Protein AF-A0A9Q3C305-F1 (afdb_monomer_lite)

Sequence (150 aa):
MHNYRRGLELRLLDQLASYPGSFYTLQELMDITLELDTRYHERQKEKGSHQEKKPAVTGSNFSRPPKDSASKRPHHKKNKKGKQFQVSNDKPHSTLLNKDNKLICSEKERRIKEGLCTYCGGKHQIEKCFKRPQNNPGSSRGFPSKKGKA

Structure (mmCIF, N/CA/C/O backbone):
data_AF-A0A9Q3C305-F1
#
_entry.id   AF-A0A9Q3C305-F1
#
loop_
_atom_site.group_PDB
_atom_site.id
_atom_site.type_symbol
_atom_site.label_atom_id
_atom_site.label_alt_id
_atom_site.label_comp_id
_atom_site.label_asym_id
_atom_site.label_entity_id
_atom_site.label_seq_id
_atom_site.pdbx_PDB_ins_code
_atom_site.Cartn_x
_atom_site.Cartn_y
_atom_site.Cartn_z
_atom_site.occupancy
_atom_site.B_iso_or_equiv
_atom_site.auth_seq_id
_atom_site.auth_comp_id
_atom_site.auth_asym_id
_atom_site.auth_atom_id
_atom_site.pdbx_PDB_model_num
ATOM 1 N N . MET A 1 1 ? -16.513 -1.299 6.677 1.00 80.62 1 MET A N 1
ATOM 2 C CA . MET A 1 1 ? -15.215 -1.889 7.089 1.00 80.62 1 MET A CA 1
ATOM 3 C C . MET A 1 1 ? -14.990 -3.320 6.595 1.00 80.62 1 MET A C 1
ATOM 5 O O . MET A 1 1 ? -13.879 -3.626 6.189 1.00 80.62 1 MET A O 1
ATOM 9 N N . HIS A 1 2 ? -16.006 -4.192 6.567 1.00 84.88 2 HIS A N 1
ATOM 10 C CA . HIS A 1 2 ? -15.864 -5.581 6.089 1.00 84.88 2 HIS A CA 1
ATOM 11 C C . HIS A 1 2 ? -15.289 -5.714 4.664 1.00 84.88 2 HIS A C 1
ATOM 13 O O . HIS A 1 2 ? -14.419 -6.548 4.436 1.00 84.88 2 HIS A O 1
ATOM 19 N N . ASN A 1 3 ? -15.711 -4.860 3.723 1.00 89.94 3 ASN A N 1
ATOM 20 C CA . ASN A 1 3 ? -15.197 -4.879 2.345 1.00 89.94 3 ASN A CA 1
ATOM 21 C C . ASN A 1 3 ? -13.700 -4.553 2.263 1.00 89.94 3 ASN A C 1
ATOM 23 O O . ASN A 1 3 ? -12.992 -5.171 1.479 1.00 89.94 3 ASN A O 1
ATOM 27 N N . TYR A 1 4 ? -13.220 -3.629 3.102 1.00 91.56 4 TYR A N 1
ATOM 28 C CA . TYR A 1 4 ? -11.797 -3.304 3.193 1.00 91.56 4 TYR A CA 1
ATOM 29 C C . TYR A 1 4 ? -11.001 -4.522 3.674 1.00 91.56 4 TYR A C 1
ATOM 31 O O . TYR A 1 4 ? -10.060 -4.936 3.010 1.00 91.56 4 TYR A O 1
ATOM 39 N N . ARG A 1 5 ? -11.459 -5.181 4.750 1.00 90.75 5 ARG A N 1
ATOM 40 C CA . ARG A 1 5 ? -10.821 -6.393 5.292 1.00 90.75 5 ARG A CA 1
ATOM 41 C C . ARG A 1 5 ? -10.740 -7.535 4.272 1.00 90.75 5 ARG A C 1
ATOM 43 O O . ARG A 1 5 ? -9.735 -8.226 4.231 1.00 90.75 5 ARG A O 1
ATOM 50 N N . ARG A 1 6 ? -11.747 -7.715 3.408 1.00 93.06 6 ARG A N 1
ATOM 51 C CA . ARG A 1 6 ? -11.711 -8.754 2.357 1.00 93.06 6 ARG A CA 1
ATOM 52 C C . ARG A 1 6 ? -10.570 -8.576 1.353 1.00 93.06 6 ARG A C 1
ATOM 54 O O . ARG A 1 6 ? -10.138 -9.564 0.774 1.00 93.06 6 ARG A O 1
ATOM 61 N N . GLY A 1 7 ? -10.131 -7.340 1.121 1.00 91.88 7 GLY A N 1
ATOM 62 C CA . GLY A 1 7 ? -9.044 -7.032 0.192 1.00 91.88 7 GLY A CA 1
ATOM 63 C C . GLY A 1 7 ? -7.647 -7.091 0.812 1.00 91.88 7 GLY A C 1
ATOM 64 O O . GLY A 1 7 ? -6.674 -6.893 0.090 1.00 91.88 7 GLY A O 1
ATOM 65 N N . LEU A 1 8 ? -7.532 -7.323 2.123 1.00 93.88 8 LEU A N 1
ATOM 66 C CA . LEU A 1 8 ? -6.245 -7.343 2.814 1.00 93.88 8 LEU A CA 1
ATOM 67 C C . LEU A 1 8 ? -5.560 -8.706 2.711 1.00 93.88 8 LEU A C 1
ATOM 69 O O . LEU A 1 8 ? -6.201 -9.753 2.636 1.00 93.88 8 LEU A O 1
ATOM 73 N N . GLU A 1 9 ? -4.229 -8.680 2.768 1.00 93.75 9 GLU A N 1
ATOM 74 C CA . GLU A 1 9 ? -3.414 -9.885 2.891 1.00 93.75 9 GLU A CA 1
ATOM 75 C C . GLU A 1 9 ? -3.782 -10.653 4.176 1.00 93.75 9 GLU A C 1
ATOM 77 O O . GLU A 1 9 ? -3.958 -10.054 5.239 1.00 93.75 9 GLU A O 1
ATOM 82 N N . LEU A 1 10 ? -3.838 -11.990 4.105 1.00 93.81 10 LEU A N 1
ATOM 83 C CA . LEU A 1 10 ? -4.160 -12.852 5.254 1.00 93.81 10 LEU A CA 1
ATOM 84 C C . LEU A 1 10 ? -3.270 -12.582 6.473 1.00 93.81 10 LEU A C 1
ATOM 86 O O . LEU A 1 10 ? -3.755 -12.602 7.599 1.00 93.81 10 LEU A O 1
ATOM 90 N N . ARG A 1 11 ? -1.987 -12.273 6.255 1.00 94.88 11 ARG A N 1
ATOM 91 C CA . ARG A 1 11 ? -1.056 -11.899 7.327 1.00 94.88 11 ARG A CA 1
ATOM 92 C C . ARG A 1 11 ? -1.529 -10.659 8.085 1.00 94.88 11 ARG A C 1
ATOM 94 O O . ARG A 1 11 ? -1.494 -10.644 9.310 1.00 94.88 11 ARG A O 1
ATOM 101 N N . LEU A 1 12 ? -1.950 -9.618 7.369 1.00 95.38 12 LEU A N 1
ATOM 102 C CA . LEU A 1 12 ? -2.451 -8.396 7.998 1.00 95.38 12 LEU A CA 1
ATOM 103 C C . LEU A 1 12 ? -3.758 -8.676 8.741 1.00 95.38 12 LEU A C 1
ATOM 105 O O . LEU A 1 12 ? -3.955 -8.152 9.829 1.00 95.38 12 LEU A O 1
ATOM 109 N N . LEU A 1 13 ? -4.618 -9.545 8.203 1.00 94.38 13 LEU A N 1
ATOM 110 C CA . LEU A 1 13 ? -5.846 -9.964 8.883 1.00 94.38 13 LEU A CA 1
ATOM 111 C C . LEU A 1 13 ? -5.575 -10.689 10.204 1.00 94.38 13 LEU A C 1
ATOM 113 O O . LEU A 1 13 ? -6.240 -10.393 11.194 1.00 94.38 13 LEU A O 1
ATOM 117 N N . ASP A 1 14 ? -4.589 -11.582 10.231 1.00 94.50 14 ASP A N 1
ATOM 118 C CA . ASP A 1 14 ? -4.161 -12.295 11.438 1.00 94.50 14 ASP A CA 1
ATOM 119 C C . ASP A 1 14 ? -3.588 -11.334 12.499 1.00 94.50 14 ASP A C 1
ATOM 121 O O . ASP A 1 14 ? -3.961 -11.366 13.675 1.00 94.50 14 ASP A O 1
ATOM 125 N N . GLN A 1 15 ? -2.761 -10.376 12.069 1.00 93.81 15 GLN A N 1
ATOM 126 C CA . GLN A 1 15 ? -2.225 -9.341 12.958 1.00 93.81 15 GLN A CA 1
ATOM 127 C C . GLN A 1 15 ? -3.312 -8.397 13.487 1.00 93.81 15 GLN A C 1
ATOM 129 O O . GLN A 1 15 ? -3.288 -8.036 14.662 1.00 93.81 15 GLN A O 1
ATOM 134 N N . LEU A 1 16 ? -4.287 -8.029 12.653 1.00 93.75 16 LEU A N 1
ATOM 135 C CA . LEU A 1 16 ? -5.440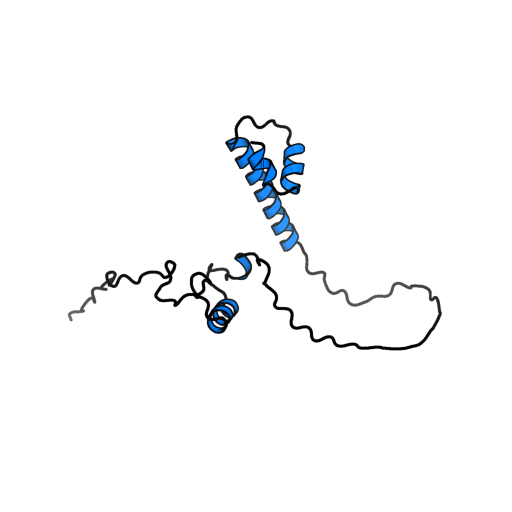 -7.227 13.064 1.00 93.75 16 LEU A CA 1
ATOM 136 C C . LEU A 1 16 ? -6.364 -7.985 14.023 1.00 93.75 16 LEU A C 1
ATOM 138 O O . LEU A 1 16 ? -7.003 -7.351 14.856 1.00 93.75 16 LEU A O 1
ATOM 142 N N . ALA A 1 17 ? -6.453 -9.315 13.918 1.00 91.56 17 ALA A N 1
ATOM 143 C CA . ALA A 1 17 ? -7.207 -10.141 14.861 1.00 91.56 17 ALA A CA 1
ATOM 144 C C . ALA A 1 17 ? -6.536 -10.200 16.244 1.00 91.56 17 ALA A C 1
ATOM 146 O O . ALA A 1 17 ? -7.224 -10.297 17.255 1.00 91.56 17 ALA A O 1
ATOM 147 N N . SER A 1 18 ? -5.205 -10.093 16.280 1.00 91.81 18 SER A N 1
ATOM 148 C CA . SER A 1 18 ? -4.407 -10.063 17.513 1.00 91.81 18 SER A CA 1
ATOM 149 C C . SER A 1 18 ? -4.256 -8.659 18.117 1.00 91.81 18 SER A C 1
ATOM 151 O O . SER A 1 18 ? -3.654 -8.508 19.181 1.00 91.81 18 SER A O 1
ATOM 153 N N . TYR A 1 19 ? -4.744 -7.616 17.440 1.00 90.62 19 TYR A N 1
ATOM 154 C CA . TYR A 1 19 ? -4.583 -6.238 17.889 1.00 90.62 19 TYR A CA 1
ATOM 155 C C . TYR A 1 19 ? -5.484 -5.965 19.110 1.00 90.62 19 TYR A C 1
ATOM 157 O O . TYR A 1 19 ? -6.687 -6.215 19.036 1.00 90.62 19 TYR A O 1
ATOM 165 N N . PRO A 1 20 ? -4.954 -5.427 20.227 1.00 85.44 20 PRO A N 1
ATOM 166 C CA . PRO A 1 20 ? -5.698 -5.276 21.485 1.00 85.44 20 PRO A CA 1
ATOM 167 C C . PRO A 1 20 ? -6.739 -4.136 21.483 1.00 85.44 20 PRO A C 1
ATOM 169 O O . PRO A 1 20 ? -7.173 -3.696 22.543 1.00 85.44 20 PRO A O 1
ATOM 172 N N . GLY A 1 21 ? -7.155 -3.649 20.312 1.00 84.81 21 GLY A N 1
ATOM 173 C CA . GLY A 1 21 ? -8.089 -2.537 20.157 1.00 84.81 21 GLY A CA 1
ATOM 174 C C . GLY A 1 21 ? -9.185 -2.831 19.135 1.00 84.81 21 GLY A C 1
ATOM 175 O O . GLY A 1 21 ? -8.972 -3.523 18.140 1.00 84.81 21 GLY A O 1
ATOM 176 N N . SER A 1 22 ? -10.373 -2.281 19.376 1.00 86.38 22 SER A N 1
ATOM 177 C CA . SER A 1 22 ? -11.459 -2.247 18.398 1.00 86.38 22 SER A CA 1
ATOM 178 C C . SER A 1 22 ? -11.323 -1.030 17.485 1.00 86.38 22 SER A C 1
ATOM 180 O O . SER A 1 22 ? -10.908 0.038 17.924 1.00 86.38 22 SER A O 1
ATOM 182 N N . PHE A 1 23 ? -11.731 -1.180 16.228 1.00 88.88 23 PHE A N 1
ATOM 183 C CA . PHE A 1 23 ? -11.678 -0.116 15.225 1.00 88.88 23 PHE A CA 1
ATOM 184 C C . PHE A 1 23 ? -13.069 0.506 15.083 1.00 88.88 23 PHE A C 1
ATOM 186 O O . PHE A 1 23 ? -14.000 -0.185 14.658 1.00 88.88 23 PHE A O 1
ATOM 193 N N . TYR A 1 24 ? -13.217 1.782 15.441 1.00 89.12 24 TYR A N 1
ATOM 194 C CA . TYR A 1 24 ? -14.506 2.485 15.408 1.00 89.12 24 TYR A CA 1
ATOM 195 C C . TYR A 1 24 ? -14.686 3.270 14.115 1.00 89.12 24 TYR A C 1
ATOM 197 O O . TYR A 1 24 ? -15.805 3.405 13.614 1.00 89.12 24 TYR A O 1
ATOM 205 N N . THR A 1 25 ? -13.579 3.711 13.514 1.00 95.06 25 THR A N 1
ATOM 206 C CA . THR A 1 25 ? -13.582 4.378 12.212 1.00 95.06 25 THR A CA 1
ATOM 207 C C . THR A 1 25 ? -12.849 3.562 11.147 1.00 95.06 25 THR A C 1
ATOM 209 O O . THR A 1 25 ? -11.988 2.728 11.425 1.00 95.06 25 THR A O 1
ATOM 212 N N . LEU A 1 26 ? -13.218 3.774 9.877 1.00 93.94 26 LEU A N 1
ATOM 213 C CA . LEU A 1 26 ? -12.501 3.149 8.762 1.00 93.94 26 LEU A CA 1
ATOM 214 C C . LEU A 1 26 ? -11.064 3.682 8.678 1.00 93.94 26 LEU A C 1
ATOM 216 O O . LEU A 1 26 ? -10.172 2.930 8.305 1.00 93.94 26 LEU A O 1
ATOM 220 N N . GLN A 1 27 ? -10.861 4.952 9.036 1.00 94.69 27 GLN A N 1
ATOM 221 C CA . GLN A 1 27 ? -9.556 5.599 9.024 1.00 94.69 27 GLN A CA 1
ATOM 222 C C . GLN A 1 27 ? -8.594 4.925 10.004 1.00 94.69 27 GLN A C 1
ATOM 224 O O . GLN A 1 27 ? -7.537 4.484 9.576 1.00 94.69 27 GLN A O 1
ATOM 229 N N . GLU A 1 28 ? -9.016 4.703 11.253 1.00 94.12 28 GLU A N 1
ATOM 230 C CA . GLU A 1 28 ? -8.224 3.962 12.250 1.00 94.12 28 GLU A CA 1
ATOM 231 C C . GLU A 1 28 ? -7.804 2.582 11.738 1.00 94.12 28 GLU A C 1
ATOM 233 O O . GLU A 1 28 ? -6.656 2.173 11.888 1.00 94.12 28 GLU A O 1
ATOM 238 N N . LEU A 1 29 ? -8.724 1.856 11.094 1.00 94.19 29 LEU A N 1
ATOM 239 C CA . LEU A 1 29 ? -8.407 0.553 10.518 1.00 94.19 29 LEU A CA 1
ATOM 240 C C . LEU A 1 29 ? -7.341 0.662 9.419 1.00 94.19 29 LEU A C 1
ATOM 242 O O . LEU A 1 29 ? -6.446 -0.180 9.367 1.00 94.19 29 LEU A O 1
ATOM 246 N N . MET A 1 30 ? -7.431 1.665 8.542 1.00 94.88 30 MET A N 1
ATOM 247 C CA . MET A 1 30 ? -6.440 1.889 7.485 1.00 94.88 30 MET A CA 1
ATOM 248 C C . MET A 1 30 ? -5.076 2.272 8.063 1.00 94.88 30 MET A C 1
ATOM 250 O O . MET A 1 30 ? -4.070 1.702 7.644 1.00 94.88 30 MET A O 1
ATOM 254 N N . ASP A 1 31 ? -5.051 3.168 9.049 1.00 95.12 31 ASP A N 1
ATOM 255 C CA . ASP A 1 31 ? -3.825 3.663 9.676 1.00 95.12 31 ASP A CA 1
ATOM 256 C C . ASP A 1 31 ? -3.074 2.526 10.387 1.00 95.12 31 ASP A C 1
ATOM 258 O O . ASP A 1 31 ? -1.888 2.312 10.134 1.00 95.12 31 ASP A O 1
ATOM 262 N N . ILE A 1 32 ? -3.778 1.709 11.181 1.00 95.12 32 ILE A N 1
ATOM 263 C CA . ILE A 1 32 ? -3.179 0.544 11.851 1.00 95.12 32 ILE A CA 1
ATOM 264 C C . ILE A 1 32 ? -2.722 -0.513 10.841 1.00 95.12 32 ILE A C 1
ATOM 266 O O . ILE A 1 32 ? -1.657 -1.112 11.000 1.00 95.12 32 ILE A O 1
ATOM 270 N N . THR A 1 33 ? -3.494 -0.747 9.775 1.00 95.38 33 THR A N 1
ATOM 271 C CA . THR A 1 33 ? -3.089 -1.691 8.720 1.00 95.38 33 THR A CA 1
ATOM 272 C C . THR A 1 33 ? -1.788 -1.236 8.051 1.00 95.38 33 THR A C 1
ATOM 274 O O . THR A 1 33 ? -0.894 -2.054 7.831 1.00 95.38 33 THR A O 1
ATOM 277 N N . LEU A 1 34 ? -1.655 0.065 7.774 1.00 96.06 34 LEU A N 1
ATOM 278 C CA . LEU A 1 34 ? -0.452 0.660 7.195 1.00 96.06 34 LEU A CA 1
ATOM 279 C C . LEU A 1 34 ? 0.749 0.573 8.147 1.00 96.06 34 LEU A C 1
ATOM 281 O O . LEU A 1 34 ? 1.857 0.260 7.708 1.00 96.06 34 LEU A O 1
ATOM 285 N N . GLU A 1 35 ? 0.543 0.819 9.440 1.00 95.81 35 GLU A N 1
ATOM 286 C CA . GLU A 1 35 ? 1.587 0.708 10.462 1.00 95.81 35 GLU A CA 1
ATOM 287 C C . GLU A 1 35 ? 2.134 -0.726 10.548 1.00 95.81 35 GLU A C 1
ATOM 289 O O . GLU A 1 35 ? 3.350 -0.946 10.491 1.00 95.81 35 GLU A O 1
ATOM 294 N N . LEU A 1 36 ? 1.240 -1.720 10.613 1.00 95.25 36 LEU A N 1
ATOM 295 C CA . LEU A 1 36 ? 1.604 -3.140 10.640 1.00 95.25 36 LEU A CA 1
ATOM 296 C C . LEU A 1 36 ? 2.376 -3.559 9.386 1.00 95.25 36 LEU A C 1
ATOM 298 O O . LEU A 1 36 ? 3.353 -4.312 9.476 1.00 95.25 36 LEU A O 1
ATOM 302 N N . ASP A 1 37 ? 1.953 -3.072 8.221 1.00 95.75 37 ASP A N 1
ATOM 303 C CA . ASP A 1 37 ? 2.603 -3.378 6.954 1.00 95.75 37 ASP A CA 1
ATOM 304 C C . ASP A 1 37 ? 3.999 -2.748 6.852 1.00 95.75 37 ASP A C 1
ATOM 306 O O . ASP A 1 37 ? 4.982 -3.426 6.538 1.00 95.75 37 ASP A O 1
ATOM 310 N N . THR A 1 38 ? 4.115 -1.474 7.233 1.00 96.06 38 THR A N 1
ATOM 311 C CA . THR A 1 38 ? 5.383 -0.733 7.250 1.00 96.06 38 THR A CA 1
ATOM 312 C C . THR A 1 38 ? 6.401 -1.428 8.147 1.00 96.06 38 THR A C 1
ATOM 314 O O . THR A 1 38 ? 7.497 -1.776 7.699 1.00 96.06 38 THR A O 1
ATOM 317 N N . ARG A 1 39 ? 6.011 -1.737 9.389 1.00 95.12 39 ARG A N 1
ATOM 318 C CA . ARG A 1 39 ? 6.872 -2.403 10.375 1.00 95.12 39 ARG A CA 1
ATOM 319 C C . ARG A 1 39 ? 7.338 -3.780 9.909 1.00 95.12 39 ARG A C 1
ATOM 321 O O . ARG A 1 39 ? 8.471 -4.193 10.172 1.00 95.12 39 ARG A O 1
ATOM 328 N N . TYR A 1 40 ? 6.464 -4.523 9.231 1.00 94.25 40 TYR A N 1
ATOM 329 C CA . TYR A 1 40 ? 6.824 -5.810 8.649 1.00 94.25 40 TYR A CA 1
ATOM 330 C C . TYR A 1 40 ? 7.887 -5.643 7.561 1.00 94.25 40 TYR A C 1
ATOM 332 O O . TYR A 1 40 ? 8.912 -6.328 7.591 1.00 94.25 40 TYR A O 1
ATOM 340 N N . HIS A 1 41 ? 7.684 -4.707 6.634 1.00 91.94 41 HIS A N 1
ATOM 341 C CA . HIS A 1 41 ? 8.639 -4.440 5.565 1.00 91.94 41 HIS A CA 1
ATOM 342 C C . HIS A 1 41 ? 9.995 -3.950 6.084 1.00 91.94 41 HIS A C 1
ATOM 344 O O . HIS A 1 41 ? 11.026 -4.359 5.549 1.00 91.94 41 HIS A O 1
ATOM 350 N N . GLU A 1 42 ? 10.024 -3.132 7.135 1.00 92.81 42 GLU A N 1
ATOM 351 C CA . GLU A 1 42 ? 11.263 -2.725 7.809 1.00 92.81 42 GLU A CA 1
ATOM 352 C C . GLU A 1 42 ? 12.009 -3.928 8.392 1.00 92.81 42 GLU A C 1
ATOM 354 O O . GLU A 1 42 ? 13.172 -4.153 8.056 1.00 92.81 42 GLU A O 1
ATOM 359 N N . ARG A 1 43 ? 11.315 -4.793 9.141 1.00 91.88 43 ARG A N 1
ATOM 360 C CA . ARG A 1 43 ? 11.906 -6.024 9.690 1.00 91.88 43 ARG A CA 1
ATOM 361 C C . ARG A 1 43 ? 12.438 -6.959 8.601 1.00 91.88 43 ARG A C 1
ATOM 363 O O . ARG A 1 43 ? 13.443 -7.642 8.799 1.00 91.88 43 ARG A O 1
ATOM 370 N N . GLN A 1 44 ? 11.774 -7.026 7.447 1.00 87.62 44 GLN A N 1
ATOM 371 C CA . GLN A 1 44 ? 12.260 -7.835 6.327 1.00 87.62 44 GLN A CA 1
ATOM 372 C C . GLN A 1 44 ? 13.506 -7.239 5.666 1.00 87.62 44 GLN A C 1
ATOM 374 O O . GLN A 1 44 ? 14.388 -7.992 5.250 1.00 87.62 44 GLN A O 1
ATOM 379 N N . LYS A 1 45 ? 13.632 -5.907 5.617 1.00 88.50 45 LYS A N 1
ATOM 380 C CA . LYS A 1 45 ? 14.861 -5.242 5.156 1.00 88.50 45 LYS A CA 1
ATOM 381 C C . LYS A 1 45 ? 16.035 -5.525 6.095 1.00 88.50 45 LYS A C 1
ATOM 383 O O . LYS A 1 45 ? 17.120 -5.832 5.609 1.00 88.50 45 LYS A O 1
ATOM 388 N N . GLU A 1 46 ? 15.815 -5.512 7.410 1.00 82.44 46 GLU A N 1
ATOM 389 C CA . GLU A 1 46 ? 16.843 -5.871 8.400 1.00 82.44 46 GLU A CA 1
ATOM 390 C C . GLU A 1 46 ? 17.304 -7.324 8.239 1.00 82.44 46 GLU A C 1
ATOM 392 O O . GLU A 1 46 ? 18.502 -7.592 8.174 1.00 82.44 46 GLU A O 1
ATOM 397 N N . LYS A 1 47 ? 16.366 -8.266 8.078 1.00 79.44 47 LYS A N 1
ATOM 398 C CA . LYS A 1 47 ? 16.682 -9.687 7.842 1.00 79.44 47 LYS A CA 1
ATOM 399 C C . LYS A 1 47 ? 17.420 -9.930 6.525 1.00 79.44 47 LYS A C 1
ATOM 401 O O . LYS A 1 47 ? 18.280 -10.804 6.467 1.00 79.44 47 LYS A O 1
ATOM 406 N N . GLY A 1 48 ? 17.102 -9.170 5.477 1.00 65.00 48 GLY A N 1
ATOM 407 C CA . GLY A 1 48 ? 17.823 -9.216 4.203 1.00 65.00 48 GLY A CA 1
ATOM 408 C C . GLY A 1 48 ? 19.225 -8.601 4.280 1.00 65.00 48 GLY A C 1
ATOM 409 O O . GLY A 1 48 ? 20.121 -9.044 3.568 1.00 65.00 48 GLY A O 1
ATOM 410 N N . SER A 1 49 ? 19.431 -7.619 5.162 1.00 57.12 49 SER A N 1
ATOM 411 C CA . SER A 1 49 ? 20.730 -6.973 5.389 1.00 57.12 49 SER A CA 1
ATOM 412 C C . SER A 1 49 ? 21.640 -7.770 6.332 1.00 57.12 49 SER A C 1
ATOM 414 O O . SER A 1 49 ? 22.856 -7.740 6.166 1.00 57.12 49 SER A O 1
ATOM 416 N N . HIS A 1 50 ? 21.065 -8.503 7.290 1.00 49.84 50 HIS A N 1
ATOM 417 C CA . HIS A 1 50 ? 21.768 -9.404 8.211 1.00 49.84 50 HIS A CA 1
ATOM 418 C C . HIS A 1 50 ? 21.805 -10.865 7.746 1.00 49.84 50 HIS A C 1
ATOM 420 O O . HIS A 1 50 ? 22.211 -11.738 8.514 1.00 49.84 50 HIS A O 1
ATOM 426 N N . GLN A 1 51 ? 21.474 -11.164 6.483 1.00 52.38 51 GLN A N 1
ATOM 427 C CA . GLN A 1 51 ? 22.070 -12.341 5.851 1.00 52.38 51 GLN A CA 1
ATOM 428 C C . GLN A 1 51 ? 23.563 -12.063 5.670 1.00 52.38 51 GLN A C 1
ATOM 430 O O . GLN A 1 51 ? 24.047 -11.724 4.590 1.00 52.38 51 GLN A O 1
ATOM 435 N N . GLU A 1 52 ? 24.286 -12.198 6.781 1.00 54.50 52 GLU A N 1
ATOM 436 C CA . GLU A 1 52 ? 25.709 -12.441 6.802 1.00 54.50 52 GLU A CA 1
ATOM 437 C C . GLU A 1 52 ? 25.992 -13.465 5.711 1.00 54.50 52 GLU A C 1
ATOM 439 O O . GLU A 1 52 ? 25.475 -14.590 5.707 1.00 54.50 52 GLU A O 1
ATOM 444 N N . LYS A 1 53 ? 26.785 -13.036 4.731 1.00 53.50 53 LYS A N 1
ATOM 445 C CA . LYS A 1 53 ? 27.455 -13.944 3.817 1.00 53.50 53 LYS A CA 1
ATOM 446 C C . LYS A 1 53 ? 28.167 -14.948 4.713 1.00 53.50 53 LYS A C 1
ATOM 448 O O . LYS A 1 53 ? 29.157 -14.590 5.345 1.00 53.50 53 LYS A O 1
ATOM 453 N N . LYS A 1 54 ? 27.633 -16.169 4.809 1.00 54.38 54 LYS A N 1
ATOM 454 C CA . LYS A 1 54 ? 28.309 -17.269 5.498 1.00 54.38 54 LYS A CA 1
ATOM 455 C C . LYS A 1 54 ? 29.765 -17.257 5.023 1.00 54.38 54 LYS A C 1
ATOM 457 O O . LYS A 1 54 ? 29.966 -17.303 3.804 1.00 54.38 54 LYS A O 1
ATOM 462 N N . PRO A 1 55 ? 30.770 -17.167 5.910 1.00 46.53 55 PRO A N 1
ATOM 463 C CA . PRO A 1 55 ? 32.133 -17.375 5.469 1.00 46.53 55 PRO A CA 1
ATOM 464 C C . PRO A 1 55 ? 32.196 -18.787 4.889 1.00 46.53 55 PRO A C 1
ATOM 466 O O . PRO A 1 55 ? 31.681 -19.743 5.476 1.00 46.53 55 PRO A O 1
ATOM 469 N N . ALA A 1 56 ? 32.764 -18.910 3.693 1.00 52.53 56 ALA A N 1
ATOM 470 C CA . ALA A 1 56 ? 33.094 -20.201 3.123 1.00 52.53 56 ALA A CA 1
ATOM 471 C C . ALA A 1 56 ? 34.143 -20.848 4.036 1.00 52.53 56 ALA A C 1
ATOM 473 O O . ALA A 1 56 ? 35.330 -20.559 3.923 1.00 52.53 56 ALA A O 1
ATOM 474 N N . VAL A 1 57 ? 33.705 -21.683 4.978 1.00 43.28 57 VAL A N 1
ATOM 475 C CA . VAL A 1 57 ? 34.619 -22.517 5.756 1.00 43.28 57 VAL A CA 1
ATOM 476 C C . VAL A 1 57 ? 34.976 -23.718 4.893 1.00 43.28 57 VAL A C 1
ATOM 478 O O . VAL A 1 57 ? 34.232 -24.691 4.769 1.00 43.28 57 VAL A O 1
ATOM 481 N N . THR A 1 58 ? 36.141 -23.613 4.268 1.00 48.12 58 THR A N 1
ATOM 482 C CA . THR A 1 58 ? 36.966 -24.743 3.858 1.00 48.12 58 THR A CA 1
ATOM 483 C C . THR A 1 58 ? 37.270 -25.624 5.072 1.00 48.12 58 THR A C 1
ATOM 485 O O . THR A 1 58 ? 37.993 -25.204 5.965 1.00 48.12 58 THR A O 1
ATOM 488 N N . GLY A 1 59 ? 36.703 -26.834 5.069 1.00 42.53 59 GLY A N 1
ATOM 489 C CA . GLY A 1 59 ? 37.252 -28.077 5.624 1.00 42.53 59 GLY A CA 1
ATOM 490 C C . GLY A 1 59 ? 37.618 -28.154 7.114 1.00 42.53 59 GLY A C 1
ATOM 491 O O . GLY A 1 59 ? 38.625 -27.616 7.547 1.00 42.53 59 GLY A O 1
ATOM 492 N N . SER A 1 60 ? 36.925 -29.021 7.857 1.00 40.47 60 SER A N 1
ATOM 493 C CA . SER A 1 60 ? 37.582 -30.173 8.505 1.00 40.47 60 SER A CA 1
ATOM 494 C C . SER A 1 60 ? 36.562 -31.185 9.053 1.00 40.47 60 SER A C 1
ATOM 496 O 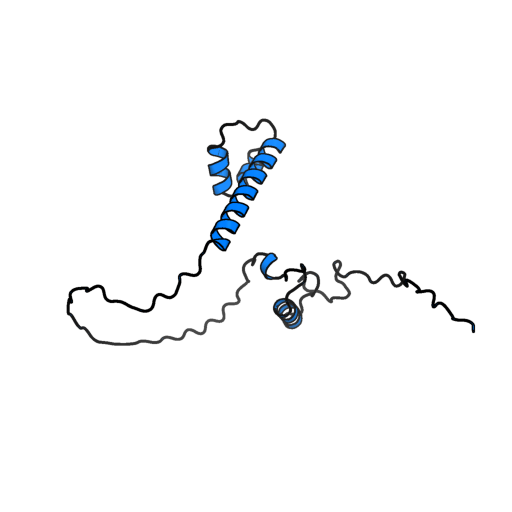O . SER A 1 60 ? 35.623 -30.864 9.772 1.00 40.47 60 SER A O 1
ATOM 498 N N . ASN A 1 61 ? 36.758 -32.416 8.590 1.00 46.31 61 ASN A N 1
ATOM 499 C CA . ASN A 1 61 ? 36.382 -33.736 9.095 1.00 46.31 61 ASN A CA 1
ATOM 500 C C . ASN A 1 61 ? 35.524 -33.825 10.373 1.00 46.31 61 ASN A C 1
ATOM 502 O O . ASN A 1 61 ? 36.031 -33.694 11.482 1.00 46.31 61 ASN A O 1
ATOM 506 N N . PHE A 1 62 ? 34.271 -34.256 10.207 1.00 43.06 62 PHE A N 1
ATOM 507 C CA . PHE A 1 62 ? 33.569 -35.051 11.217 1.00 43.06 62 PHE A CA 1
ATOM 508 C C . PHE A 1 62 ? 33.082 -36.358 10.586 1.00 43.06 62 PHE A C 1
ATOM 510 O O . PHE A 1 62 ? 32.343 -36.368 9.600 1.00 43.06 62 PHE A O 1
ATOM 517 N N . SER A 1 63 ? 33.562 -37.459 11.155 1.00 42.16 63 SER A N 1
ATOM 518 C CA . SER A 1 63 ? 33.353 -38.842 10.741 1.00 42.16 63 SER A CA 1
ATOM 519 C C . SER A 1 63 ? 31.868 -39.216 10.670 1.00 42.16 63 SER A C 1
ATOM 521 O O . SER A 1 63 ? 31.142 -39.105 11.656 1.00 42.16 63 SER A O 1
ATOM 523 N N . ARG A 1 64 ? 31.419 -39.727 9.517 1.00 51.69 64 ARG A N 1
ATOM 524 C CA . ARG A 1 64 ? 30.196 -40.540 9.397 1.00 51.69 64 ARG A CA 1
ATOM 525 C C . ARG A 1 64 ? 30.594 -42.002 9.162 1.00 51.69 64 ARG A C 1
ATOM 527 O O . ARG A 1 64 ? 31.512 -42.229 8.375 1.00 51.69 64 ARG A O 1
ATOM 534 N N . PRO A 1 65 ? 29.929 -42.985 9.795 1.00 49.31 65 PRO A N 1
ATOM 535 C CA . PRO A 1 65 ? 30.190 -44.395 9.529 1.00 49.31 65 PRO A CA 1
ATOM 536 C C . PRO A 1 65 ? 29.603 -44.814 8.166 1.00 49.31 65 PRO A C 1
ATOM 538 O O . PRO A 1 65 ? 28.618 -44.213 7.717 1.00 49.31 65 PRO A O 1
ATOM 541 N N . PRO A 1 66 ? 30.178 -45.832 7.498 1.00 45.00 66 PRO A N 1
ATOM 542 C CA . PRO A 1 66 ? 29.750 -46.257 6.175 1.00 45.00 66 PRO A CA 1
ATOM 543 C C . PRO A 1 66 ? 28.549 -47.203 6.281 1.00 45.00 66 PRO A C 1
ATOM 545 O O . PRO A 1 66 ? 28.507 -48.086 7.137 1.00 45.00 66 PRO A O 1
ATOM 548 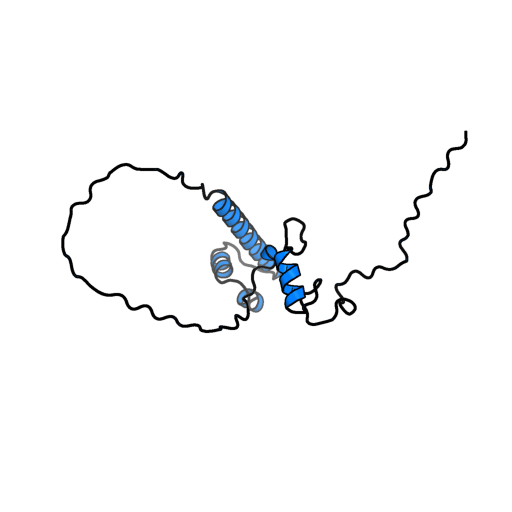N N . LYS A 1 67 ? 27.584 -47.061 5.372 1.00 44.22 67 LYS A N 1
ATOM 549 C CA . LYS A 1 67 ? 26.735 -48.184 4.972 1.00 44.22 67 LYS A CA 1
ATOM 550 C C . LYS A 1 67 ? 26.773 -48.303 3.460 1.00 44.22 67 LYS A C 1
ATOM 552 O O . LYS A 1 67 ? 26.263 -47.449 2.738 1.00 44.22 67 LYS A O 1
ATOM 557 N N . ASP A 1 68 ? 27.424 -49.376 3.037 1.00 39.06 68 ASP A N 1
ATOM 558 C CA . ASP A 1 68 ? 27.343 -49.972 1.718 1.00 39.06 68 ASP A CA 1
ATOM 559 C C . ASP A 1 68 ? 25.893 -50.148 1.269 1.00 39.06 68 ASP A C 1
ATOM 561 O O . ASP A 1 68 ? 25.048 -50.634 2.023 1.00 39.06 68 ASP A O 1
ATOM 565 N N . SER A 1 69 ? 25.623 -49.845 0.003 1.00 40.31 69 SER A N 1
ATOM 566 C CA . SER A 1 69 ? 25.280 -50.888 -0.973 1.00 40.31 69 SER A CA 1
ATOM 567 C C . SER A 1 69 ? 25.045 -50.266 -2.342 1.00 40.31 69 SER A C 1
ATOM 569 O O . SER A 1 69 ? 24.223 -49.371 -2.535 1.00 40.31 69 SER A O 1
ATOM 571 N N . ALA A 1 70 ? 25.809 -50.768 -3.303 1.00 42.22 70 ALA A N 1
ATOM 572 C CA . ALA A 1 70 ? 25.716 -50.453 -4.710 1.00 42.22 70 ALA A CA 1
ATOM 573 C C . ALA A 1 70 ? 24.383 -50.921 -5.313 1.00 42.22 70 ALA A C 1
ATOM 575 O O . ALA A 1 70 ? 23.948 -52.041 -5.070 1.00 42.22 70 ALA A O 1
ATOM 576 N N . SER A 1 71 ? 23.822 -50.131 -6.229 1.00 46.44 71 SER A N 1
ATOM 577 C CA . SER A 1 71 ? 23.249 -50.703 -7.446 1.00 46.44 71 SER A CA 1
ATOM 578 C C . SER A 1 71 ? 23.296 -49.699 -8.595 1.00 46.44 71 SER A C 1
ATOM 580 O O . SER A 1 71 ? 23.088 -48.498 -8.433 1.00 46.44 71 SER A O 1
ATOM 582 N N . LYS A 1 72 ? 23.687 -50.213 -9.758 1.00 42.06 72 LYS A N 1
ATOM 583 C CA . LYS A 1 72 ? 24.073 -49.489 -10.968 1.00 42.06 72 LYS A CA 1
ATOM 584 C C . LYS A 1 72 ? 22.865 -49.293 -11.902 1.00 42.06 72 LYS A C 1
ATOM 586 O O . LYS A 1 72 ? 22.100 -50.230 -12.091 1.00 42.06 72 LYS A O 1
ATOM 591 N N . ARG A 1 73 ? 22.904 -48.162 -12.636 1.00 47.06 73 ARG A N 1
ATOM 592 C CA . ARG A 1 73 ? 22.359 -47.880 -13.999 1.00 47.06 73 ARG A CA 1
ATOM 593 C C . ARG A 1 73 ? 20.880 -47.459 -14.154 1.00 47.06 73 ARG A C 1
ATOM 595 O O . ARG A 1 73 ? 20.053 -47.834 -13.339 1.00 47.06 73 ARG A O 1
ATOM 602 N N . PRO A 1 74 ? 20.507 -46.838 -15.302 1.00 47.81 74 PRO A N 1
ATOM 603 C CA . PRO A 1 74 ? 21.237 -45.851 -16.113 1.00 47.81 74 PRO A CA 1
ATOM 604 C C . PRO A 1 74 ? 20.394 -44.597 -16.457 1.00 47.81 74 PRO A C 1
ATOM 606 O O . PRO A 1 74 ? 19.178 -44.550 -16.305 1.00 47.81 74 PRO A O 1
ATOM 609 N N . HIS A 1 75 ? 21.083 -43.580 -16.980 1.00 48.78 75 HIS A N 1
ATOM 610 C CA . HIS A 1 75 ? 20.541 -42.348 -17.555 1.00 48.78 75 HIS A CA 1
ATOM 611 C C . HIS A 1 75 ? 19.383 -42.551 -18.546 1.00 48.78 75 HIS A C 1
ATOM 613 O O . HIS A 1 75 ? 19.510 -43.318 -19.498 1.00 48.78 75 HIS A O 1
ATOM 619 N N . HIS A 1 76 ? 18.368 -41.682 -18.465 1.00 44.44 76 HIS A N 1
ATOM 620 C CA . HIS A 1 76 ? 17.647 -41.241 -19.659 1.00 44.44 76 HIS A CA 1
ATOM 621 C C . HIS A 1 76 ? 17.409 -39.726 -19.641 1.00 44.44 76 HIS A C 1
ATOM 623 O O . HIS A 1 76 ? 16.530 -39.203 -18.961 1.00 44.44 76 HIS A O 1
ATOM 629 N N . LYS A 1 77 ? 18.204 -39.010 -20.446 1.00 48.66 77 LYS A N 1
ATOM 630 C CA . LYS A 1 77 ? 17.877 -37.662 -20.923 1.00 48.66 77 LYS A CA 1
ATOM 631 C C . LYS A 1 77 ? 16.580 -37.745 -21.730 1.00 48.66 77 LYS A C 1
ATOM 633 O O . LYS A 1 77 ? 16.504 -38.545 -22.664 1.00 48.66 77 LYS A O 1
ATOM 638 N N . LYS A 1 78 ? 15.616 -36.868 -21.448 1.00 46.38 78 LYS A N 1
ATOM 639 C CA . LYS A 1 78 ? 14.629 -36.421 -22.439 1.00 46.38 78 LYS A CA 1
ATOM 640 C C . LYS A 1 78 ? 14.515 -34.902 -22.392 1.00 46.38 78 LYS A C 1
ATOM 642 O O . LYS A 1 78 ? 13.894 -34.323 -21.510 1.00 46.38 78 LYS A O 1
ATOM 647 N N . ASN A 1 79 ? 15.145 -34.289 -23.391 1.00 47.34 79 ASN A N 1
ATOM 648 C CA . ASN A 1 7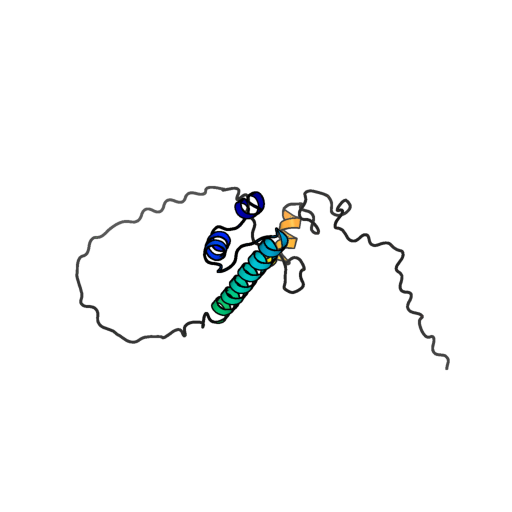9 ? 14.827 -32.959 -23.887 1.00 47.34 79 ASN A CA 1
ATOM 649 C C . ASN A 1 79 ? 13.317 -32.860 -24.136 1.00 47.34 79 ASN A C 1
ATOM 651 O O . ASN A 1 79 ? 12.784 -33.611 -24.952 1.00 47.34 79 ASN A O 1
ATOM 655 N N . LYS A 1 80 ? 12.652 -31.877 -23.532 1.00 44.69 80 LYS A N 1
ATOM 656 C CA . LYS A 1 80 ? 11.451 -31.290 -24.125 1.00 44.69 80 LYS A CA 1
ATOM 657 C C . LYS A 1 80 ? 11.679 -29.796 -24.298 1.00 44.69 80 LYS A C 1
ATOM 659 O O . LYS A 1 80 ? 11.563 -29.010 -23.366 1.00 44.69 80 LYS A O 1
ATOM 664 N N . LYS A 1 81 ? 12.006 -29.431 -25.541 1.00 44.91 81 LYS A N 1
ATOM 665 C CA . LYS A 1 81 ? 11.752 -28.101 -26.089 1.00 44.91 81 LYS A CA 1
ATOM 666 C C . LYS A 1 81 ? 10.239 -27.886 -26.040 1.00 44.91 81 LYS A C 1
ATOM 668 O O . LYS A 1 81 ? 9.515 -28.438 -26.860 1.00 44.91 81 LYS A O 1
ATOM 673 N N . GLY A 1 82 ? 9.778 -27.110 -25.072 1.00 37.59 82 GLY A N 1
ATOM 674 C CA . GLY A 1 82 ? 8.442 -26.532 -25.061 1.00 37.59 82 GLY A CA 1
ATOM 675 C C . GLY A 1 82 ? 8.595 -25.023 -25.002 1.00 37.59 82 GLY A C 1
ATOM 676 O O . GLY A 1 82 ? 8.965 -24.488 -23.963 1.00 37.59 82 GLY A O 1
ATOM 677 N N . LYS A 1 83 ? 8.360 -24.342 -26.128 1.00 47.19 83 LYS A N 1
ATOM 678 C CA . LYS A 1 83 ? 8.140 -22.893 -26.164 1.00 47.19 83 LYS A CA 1
ATOM 679 C C . LYS A 1 83 ? 6.925 -22.599 -25.284 1.00 47.19 83 LYS A C 1
ATOM 681 O O . LYS A 1 83 ? 5.797 -22.767 -25.731 1.00 47.19 83 LYS A O 1
ATOM 686 N N . GLN A 1 84 ? 7.149 -22.188 -24.043 1.00 38.09 84 GLN A N 1
ATOM 687 C CA . GLN A 1 84 ? 6.116 -21.532 -23.257 1.00 38.09 84 GLN A CA 1
ATOM 688 C C . GLN A 1 84 ? 6.268 -20.031 -23.466 1.00 38.09 84 GLN A C 1
ATOM 690 O O . GLN A 1 84 ? 7.254 -19.425 -23.049 1.00 38.09 84 GLN A O 1
ATOM 695 N N . PHE A 1 85 ? 5.282 -19.450 -24.147 1.00 43.47 85 PHE A N 1
ATOM 696 C CA . PHE A 1 85 ? 4.958 -18.040 -24.012 1.00 43.47 85 PHE A CA 1
ATOM 697 C C . PHE A 1 85 ? 4.667 -17.789 -22.531 1.00 43.47 85 PHE A C 1
ATOM 699 O O . PHE A 1 85 ? 3.588 -18.093 -22.032 1.00 43.47 85 PHE A O 1
ATOM 706 N N . GLN A 1 86 ? 5.673 -17.303 -21.811 1.00 42.59 86 GLN A N 1
ATOM 707 C CA . GLN A 1 86 ? 5.501 -16.795 -20.463 1.00 42.59 86 GLN A CA 1
ATOM 708 C C . GLN A 1 86 ? 4.843 -15.425 -20.607 1.00 42.59 86 GLN A C 1
ATOM 710 O O . GLN A 1 86 ? 5.505 -14.435 -20.914 1.00 42.59 86 GLN A O 1
ATOM 715 N N . VAL A 1 87 ? 3.525 -15.385 -20.415 1.00 50.69 87 VAL A N 1
ATOM 716 C CA . VAL A 1 87 ? 2.842 -14.179 -19.943 1.00 50.69 87 VAL A CA 1
ATOM 717 C C . VAL A 1 87 ? 3.491 -13.878 -18.597 1.00 50.69 87 VAL A C 1
ATOM 719 O O . VAL A 1 87 ? 3.269 -14.578 -17.611 1.00 50.69 87 VAL A O 1
ATOM 722 N N . SER A 1 88 ? 4.458 -12.965 -18.609 1.00 48.88 88 SER A N 1
ATOM 723 C CA . SER A 1 88 ? 5.330 -12.737 -17.471 1.00 48.88 88 SER A CA 1
ATOM 724 C C . SER A 1 88 ? 4.537 -12.089 -16.349 1.00 48.88 88 SER A C 1
ATOM 726 O O . SER A 1 88 ? 4.156 -10.927 -16.466 1.00 48.88 88 SER A O 1
ATOM 728 N N . ASN A 1 89 ? 4.350 -12.878 -15.290 1.00 44.09 89 ASN A N 1
ATOM 729 C CA . ASN A 1 89 ? 4.215 -12.470 -13.898 1.00 44.09 89 ASN A CA 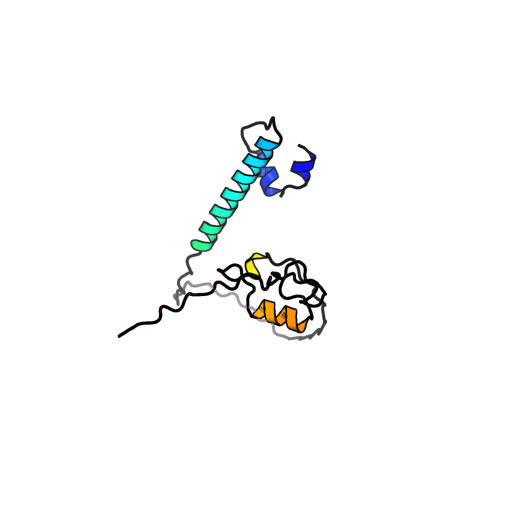1
ATOM 730 C C . ASN A 1 89 ? 4.684 -11.033 -13.652 1.00 44.09 89 ASN A C 1
ATOM 732 O O . ASN A 1 89 ? 5.817 -10.685 -14.012 1.00 44.09 89 ASN A O 1
ATOM 736 N N . ASP A 1 90 ? 3.829 -10.264 -12.981 1.00 52.72 90 ASP A N 1
ATOM 737 C CA . ASP A 1 90 ? 4.106 -8.963 -12.387 1.00 52.72 90 ASP A CA 1
ATOM 738 C C . ASP A 1 90 ? 5.342 -9.044 -11.486 1.00 52.72 90 ASP A C 1
ATOM 740 O O . ASP A 1 90 ? 5.282 -9.269 -10.278 1.00 52.72 90 ASP A O 1
ATOM 744 N N . LYS A 1 91 ? 6.518 -8.880 -12.095 1.00 54.59 91 LYS A N 1
ATOM 745 C CA . LYS A 1 91 ? 7.736 -8.570 -11.358 1.00 54.59 91 LYS A CA 1
ATOM 746 C C . LYS A 1 91 ? 7.468 -7.252 -10.635 1.00 54.59 91 LYS A C 1
ATOM 748 O O . LYS A 1 91 ? 6.954 -6.327 -11.272 1.00 54.59 91 LYS A O 1
ATOM 753 N N . PRO A 1 92 ? 7.817 -7.131 -9.342 1.00 53.34 92 PRO A N 1
ATOM 754 C CA . PRO A 1 92 ? 7.600 -5.891 -8.617 1.00 53.34 92 PRO A CA 1
ATOM 755 C C . PRO A 1 92 ? 8.268 -4.761 -9.399 1.00 53.34 92 PRO A C 1
ATOM 757 O O . PRO A 1 92 ? 9.428 -4.882 -9.800 1.00 53.34 92 PRO A O 1
ATOM 760 N N . HIS A 1 93 ? 7.522 -3.681 -9.640 1.00 56.75 93 HIS A N 1
ATOM 761 C CA . HIS A 1 93 ? 7.931 -2.521 -10.442 1.00 56.75 93 HIS A CA 1
ATOM 762 C C . HIS A 1 93 ? 9.333 -1.990 -10.067 1.00 56.75 93 HIS A C 1
ATOM 764 O O . HIS A 1 93 ? 10.047 -1.458 -10.915 1.00 56.75 93 HIS A O 1
ATOM 770 N N . SER A 1 94 ? 9.772 -2.223 -8.823 1.00 58.59 94 SER A N 1
ATOM 771 C CA . SER A 1 94 ? 11.114 -1.911 -8.316 1.00 58.59 94 SER A CA 1
ATOM 772 C C . SER A 1 94 ? 12.264 -2.623 -9.038 1.00 58.59 94 SER A C 1
ATOM 774 O O . SER A 1 94 ? 13.364 -2.090 -9.076 1.00 58.59 94 SER A O 1
ATOM 776 N N . THR A 1 95 ? 12.040 -3.795 -9.639 1.00 69.75 95 THR A N 1
ATOM 777 C CA . THR A 1 95 ? 13.078 -4.540 -10.383 1.00 69.75 95 THR A CA 1
ATOM 778 C C . THR A 1 95 ? 13.267 -4.065 -11.820 1.00 69.75 95 THR A C 1
ATOM 780 O O . THR A 1 95 ? 14.239 -4.447 -12.465 1.00 69.75 95 THR A O 1
ATOM 783 N N . LEU A 1 96 ? 12.352 -3.240 -12.336 1.00 73.56 96 LEU A N 1
ATOM 784 C CA . LEU A 1 96 ? 12.426 -2.671 -13.686 1.00 73.56 96 LEU A CA 1
ATOM 785 C C . LEU A 1 96 ? 13.092 -1.288 -13.698 1.00 73.56 96 LEU A C 1
ATOM 787 O O . LEU A 1 96 ? 13.399 -0.755 -14.769 1.00 73.56 96 LEU A O 1
ATOM 791 N N . LEU A 1 97 ? 13.309 -0.715 -12.512 1.00 81.50 97 LEU A N 1
ATOM 792 C CA . LEU A 1 97 ? 13.874 0.608 -12.308 1.00 81.50 97 LEU A CA 1
ATOM 793 C C . LEU A 1 97 ? 15.233 0.519 -11.603 1.00 81.50 97 LEU A C 1
ATOM 795 O O . LEU A 1 97 ? 15.445 -0.288 -10.705 1.00 81.50 97 LEU A O 1
ATOM 799 N N . ASN A 1 98 ? 16.159 1.378 -12.017 1.00 79.25 98 ASN A N 1
ATOM 800 C CA . ASN A 1 98 ? 17.408 1.644 -11.312 1.00 79.25 98 ASN A CA 1
ATOM 801 C C . ASN A 1 98 ? 17.148 2.437 -10.020 1.00 79.25 98 ASN A C 1
ATOM 803 O O . ASN A 1 98 ? 16.063 2.983 -9.821 1.00 79.25 98 ASN A O 1
ATOM 807 N N . LYS A 1 99 ? 18.189 2.591 -9.189 1.00 80.25 99 LYS A N 1
ATOM 808 C CA . LYS A 1 99 ? 18.185 3.440 -7.978 1.00 80.25 99 LYS A CA 1
ATOM 809 C C . LYS A 1 99 ? 17.698 4.876 -8.247 1.00 80.25 99 LYS A C 1
ATOM 811 O O . LYS A 1 99 ? 17.083 5.481 -7.380 1.00 80.25 99 LYS A O 1
ATOM 816 N N . ASP A 1 100 ? 17.891 5.369 -9.471 1.00 78.44 100 ASP A N 1
ATOM 817 C CA . ASP A 1 100 ? 17.445 6.693 -9.929 1.00 78.44 100 ASP A CA 1
ATOM 818 C C . ASP A 1 100 ? 15.975 6.736 -10.398 1.00 78.44 100 ASP A C 1
ATOM 820 O O . ASP A 1 100 ? 15.567 7.688 -11.062 1.00 78.44 100 ASP A O 1
ATOM 824 N N . ASN A 1 101 ? 15.183 5.688 -10.143 1.00 77.75 101 ASN A N 1
ATOM 825 C CA . ASN A 1 101 ? 13.802 5.524 -10.622 1.00 77.75 101 ASN A CA 1
ATOM 826 C C . ASN A 1 101 ? 13.641 5.583 -12.157 1.00 77.75 101 ASN A C 1
ATOM 828 O O . ASN A 1 101 ? 12.558 5.850 -12.677 1.00 77.75 101 ASN A O 1
ATOM 832 N N . LYS A 1 102 ? 14.716 5.315 -12.907 1.00 83.12 102 LYS A N 1
ATOM 833 C CA . LYS A 1 102 ? 14.717 5.231 -14.378 1.00 83.12 102 LYS A CA 1
ATOM 834 C C . LYS A 1 102 ? 14.734 3.780 -14.835 1.00 83.12 102 LYS A C 1
ATOM 836 O O . LYS A 1 102 ? 15.310 2.939 -14.155 1.00 83.12 102 LYS A O 1
ATOM 841 N N . LEU A 1 103 ? 14.172 3.493 -16.011 1.00 84.12 103 LEU A N 1
ATOM 842 C CA . LEU A 1 103 ? 14.225 2.147 -16.591 1.00 84.12 103 LEU A CA 1
ATOM 843 C C . LEU A 1 103 ? 15.666 1.662 -16.757 1.00 84.12 103 LEU A C 1
ATOM 845 O O . LEU A 1 103 ? 16.524 2.394 -17.256 1.00 84.12 103 LEU A O 1
ATOM 849 N N . ILE A 1 104 ? 15.897 0.407 -16.377 1.00 87.06 104 ILE A N 1
ATOM 850 C CA . ILE A 1 104 ? 17.170 -0.284 -16.600 1.00 87.06 104 ILE A CA 1
ATOM 851 C C . ILE A 1 104 ? 17.400 -0.436 -18.111 1.00 87.06 104 ILE A C 1
ATOM 853 O O . ILE A 1 104 ? 16.448 -0.645 -18.868 1.00 87.06 104 ILE A O 1
ATOM 857 N N . CYS A 1 105 ? 18.658 -0.374 -18.565 1.00 83.94 105 CYS A N 1
ATOM 858 C CA . CYS A 1 105 ? 19.009 -0.527 -19.983 1.00 83.94 105 CYS A CA 1
ATOM 859 C C . CYS A 1 105 ? 18.425 -1.812 -20.596 1.00 83.94 105 CYS A C 1
ATOM 861 O O . CYS A 1 105 ? 17.797 -1.750 -21.649 1.00 83.94 105 CYS A O 1
ATOM 863 N N . SER A 1 106 ? 18.512 -2.943 -19.888 1.00 85.25 106 SER A N 1
ATOM 864 C CA . SER A 1 106 ? 17.955 -4.227 -20.336 1.00 85.25 106 SER A CA 1
ATOM 865 C C . SER A 1 106 ? 16.433 -4.201 -20.519 1.00 85.25 106 SER A C 1
ATOM 867 O O . SER A 1 106 ? 15.904 -4.785 -21.462 1.00 85.25 106 SER A O 1
ATOM 869 N N . GLU A 1 107 ? 15.708 -3.502 -19.642 1.00 88.19 107 GLU A N 1
ATOM 870 C CA . GLU A 1 107 ? 14.255 -3.337 -19.767 1.00 88.19 107 GLU A CA 1
ATOM 871 C C . GLU A 1 107 ? 13.906 -2.410 -20.939 1.00 88.19 107 GLU A C 1
ATOM 873 O O . GLU A 1 107 ? 12.976 -2.682 -21.699 1.00 88.19 107 GLU A O 1
ATOM 878 N N . LYS A 1 108 ? 14.678 -1.333 -21.128 1.00 88.19 108 LYS A N 1
ATOM 879 C CA . LYS A 1 108 ? 14.515 -0.417 -22.261 1.00 88.19 108 LYS A CA 1
ATOM 880 C C . LYS A 1 108 ? 14.712 -1.142 -23.596 1.00 88.19 108 LYS A C 1
ATOM 882 O O . LYS A 1 108 ? 13.894 -0.975 -24.497 1.00 88.19 108 LYS A O 1
ATOM 887 N N . GLU A 1 109 ? 15.750 -1.967 -23.711 1.00 86.94 109 GLU A N 1
ATOM 888 C CA . GLU A 1 109 ? 16.017 -2.786 -24.900 1.00 86.94 109 GLU A CA 1
ATOM 889 C C . GLU A 1 109 ? 14.910 -3.806 -25.162 1.00 86.94 109 GLU A C 1
ATOM 891 O O . GLU A 1 109 ? 14.472 -3.946 -26.305 1.00 86.94 109 GLU A O 1
ATOM 896 N N . ARG A 1 110 ? 14.395 -4.470 -24.115 1.00 91.06 110 ARG A N 1
ATOM 897 C CA . ARG A 1 110 ? 13.258 -5.389 -24.265 1.00 91.06 110 ARG A CA 1
ATOM 898 C C . ARG A 1 110 ? 12.046 -4.671 -24.850 1.00 91.06 110 ARG A C 1
ATOM 900 O O . ARG A 1 110 ? 11.462 -5.162 -25.811 1.00 91.06 110 ARG A O 1
ATOM 907 N N . ARG A 1 111 ? 11.706 -3.489 -24.324 1.00 92.50 111 ARG A N 1
ATOM 908 C CA . ARG A 1 111 ? 10.576 -2.696 -24.832 1.00 92.50 111 ARG A CA 1
ATOM 909 C C . ARG A 1 111 ? 10.764 -2.310 -26.293 1.00 92.50 111 ARG A C 1
ATOM 911 O O . ARG A 1 111 ? 9.828 -2.452 -27.065 1.00 92.50 111 ARG A O 1
ATOM 918 N N . ILE A 1 112 ? 11.967 -1.895 -26.690 1.00 86.25 112 ILE A N 1
ATOM 919 C CA . ILE A 1 112 ? 12.265 -1.577 -28.095 1.00 86.25 112 ILE A CA 1
ATOM 920 C C . ILE A 1 112 ? 12.088 -2.820 -28.979 1.00 86.25 112 ILE A C 1
ATOM 922 O O . ILE A 1 112 ? 11.428 -2.746 -30.012 1.00 86.25 112 ILE A O 1
ATOM 926 N N . LYS A 1 113 ? 12.615 -3.972 -28.551 1.00 90.19 113 LYS A N 1
ATOM 927 C CA . LYS A 1 113 ? 12.519 -5.239 -29.290 1.00 90.19 113 LYS A CA 1
ATOM 928 C C . LYS A 1 113 ? 11.080 -5.738 -29.442 1.00 90.19 113 LYS A C 1
ATOM 930 O O . LYS A 1 113 ? 10.736 -6.313 -30.467 1.00 90.19 113 LYS A O 1
ATOM 935 N N . GLU A 1 114 ? 10.251 -5.524 -28.428 1.00 89.31 1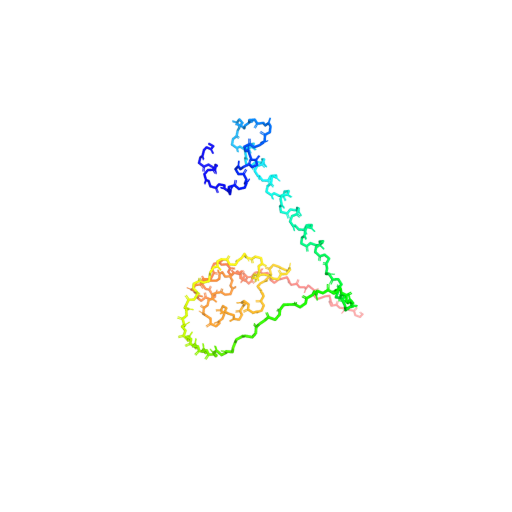14 GLU A N 1
ATOM 936 C CA . GLU A 1 114 ? 8.838 -5.919 -28.413 1.00 89.31 114 GLU A CA 1
ATOM 937 C C . GLU A 1 114 ? 7.909 -4.845 -29.007 1.00 89.31 114 GLU A C 1
ATOM 939 O O . GLU A 1 114 ? 6.694 -5.038 -29.047 1.00 89.31 114 GLU A O 1
ATOM 944 N N . GLY A 1 115 ? 8.452 -3.711 -29.471 1.00 88.00 115 GLY A N 1
ATOM 945 C CA . GLY A 1 115 ? 7.660 -2.602 -30.012 1.00 88.00 115 GLY A CA 1
ATOM 946 C C . GLY A 1 115 ? 6.777 -1.911 -28.966 1.00 88.00 115 GLY A C 1
ATOM 947 O O . GLY A 1 115 ? 5.731 -1.353 -29.299 1.00 88.00 115 GLY A O 1
ATOM 948 N N . LEU A 1 116 ? 7.169 -1.967 -27.694 1.00 90.19 116 LEU A N 1
ATOM 949 C CA . LEU A 1 116 ? 6.479 -1.339 -26.574 1.00 90.19 116 LEU A CA 1
ATOM 950 C C . LEU A 1 116 ? 7.003 0.074 -26.320 1.00 90.19 116 LEU A C 1
ATOM 952 O O . LEU A 1 116 ? 8.188 0.381 -26.464 1.00 90.19 116 LEU A O 1
ATOM 956 N N . CYS A 1 117 ? 6.109 0.940 -25.854 1.00 90.50 117 CYS A N 1
ATOM 957 C CA . CYS A 1 117 ? 6.449 2.304 -25.501 1.00 90.50 117 CYS A CA 1
ATOM 958 C C . CYS A 1 117 ? 7.450 2.342 -24.339 1.00 90.50 117 CYS A C 1
ATOM 960 O O . CYS A 1 117 ? 7.210 1.805 -23.254 1.00 90.50 117 CYS A O 1
ATOM 962 N N . THR A 1 118 ? 8.555 3.058 -24.532 1.00 87.50 118 THR A N 1
ATOM 963 C CA . THR A 1 118 ? 9.602 3.202 -23.516 1.00 87.50 118 THR A CA 1
ATOM 964 C C . THR A 1 118 ? 9.114 3.935 -22.269 1.00 87.50 118 THR A C 1
ATOM 966 O O . THR A 1 118 ? 9.599 3.638 -21.189 1.00 87.50 118 THR A O 1
ATOM 969 N N . TYR A 1 119 ? 8.115 4.812 -22.365 1.00 85.88 119 TYR A N 1
ATOM 970 C CA . TYR A 1 119 ? 7.610 5.571 -21.216 1.00 85.88 119 TYR A CA 1
ATOM 971 C C . TYR A 1 119 ? 6.598 4.786 -20.378 1.00 85.88 119 TYR A C 1
ATOM 973 O O . TYR A 1 119 ? 6.705 4.736 -19.156 1.00 85.88 119 TYR A O 1
ATOM 981 N N . CYS A 1 120 ? 5.618 4.146 -21.017 1.00 86.75 120 CYS A N 1
ATOM 982 C CA . CYS A 1 120 ? 4.486 3.540 -20.308 1.00 86.75 120 CYS A CA 1
ATOM 983 C C . CYS A 1 120 ? 4.363 2.018 -20.457 1.00 86.75 120 CYS A C 1
ATOM 985 O O . CYS A 1 120 ? 3.527 1.432 -19.780 1.00 86.75 120 CYS A O 1
ATOM 987 N N . GLY A 1 121 ? 5.144 1.385 -21.338 1.00 87.25 121 GLY A N 1
ATOM 988 C CA . GLY A 1 121 ? 5.055 -0.050 -21.625 1.00 87.25 121 GLY A CA 1
ATOM 989 C C . GLY A 1 121 ? 3.857 -0.471 -22.488 1.00 87.25 121 GLY A C 1
ATOM 990 O O . GLY A 1 121 ? 3.685 -1.657 -22.736 1.00 87.25 121 GLY A O 1
ATOM 991 N N . GLY A 1 122 ? 3.030 0.469 -22.957 1.00 89.12 122 GLY A N 1
ATOM 992 C CA . GLY A 1 122 ? 1.880 0.188 -23.822 1.00 89.12 122 GLY A CA 1
ATOM 993 C C . GLY A 1 122 ? 2.249 -0.035 -25.293 1.00 89.12 122 GLY A C 1
ATOM 994 O O . GLY A 1 122 ? 3.313 0.381 -25.753 1.00 89.12 122 GLY A O 1
ATOM 995 N N . LYS A 1 123 ? 1.334 -0.652 -26.051 1.00 91.06 123 LYS A N 1
ATOM 996 C CA . LYS A 1 123 ? 1.444 -0.838 -27.508 1.00 91.06 123 LYS A CA 1
ATOM 997 C C . LYS A 1 123 ? 1.017 0.435 -28.242 1.00 91.06 123 LYS A C 1
ATOM 999 O O . LYS A 1 123 ? -0.130 0.568 -28.654 1.00 91.06 123 LYS A O 1
ATOM 1004 N N . HIS A 1 124 ? 1.925 1.393 -28.360 1.00 88.69 124 HIS A N 1
ATOM 1005 C CA . HIS A 1 124 ? 1.738 2.579 -29.193 1.00 88.69 124 HIS A CA 1
ATOM 1006 C C . HIS A 1 124 ? 3.080 3.193 -29.580 1.00 88.69 124 HIS A C 1
ATOM 1008 O O . HIS A 1 124 ? 4.096 2.980 -28.917 1.00 88.69 124 HIS A O 1
ATOM 1014 N N . GLN A 1 125 ? 3.059 4.014 -30.629 1.00 85.06 125 GLN A N 1
ATOM 1015 C CA . GLN A 1 125 ? 4.192 4.862 -30.986 1.00 85.06 125 GLN A CA 1
ATOM 1016 C C . GLN A 1 125 ? 4.487 5.853 -29.862 1.00 85.06 125 GLN A C 1
ATOM 1018 O O . GLN A 1 125 ? 3.576 6.462 -29.301 1.00 85.06 125 GLN A O 1
ATOM 1023 N N . ILE A 1 126 ? 5.773 6.042 -29.576 1.00 84.12 126 ILE A N 1
ATOM 1024 C CA . ILE A 1 126 ? 6.275 6.908 -28.502 1.00 84.12 126 ILE A CA 1
ATOM 1025 C C . ILE A 1 126 ? 5.683 8.328 -28.575 1.00 84.12 126 ILE A C 1
ATOM 1027 O O . ILE A 1 126 ? 5.401 8.928 -27.541 1.00 84.12 126 ILE A O 1
ATOM 1031 N N . GLU A 1 127 ? 5.450 8.843 -29.781 1.00 82.94 127 GLU A N 1
ATOM 1032 C CA . GLU A 1 127 ? 4.886 10.175 -30.029 1.00 82.94 127 GLU A CA 1
ATOM 1033 C C . GLU A 1 127 ? 3.462 10.341 -29.489 1.00 82.94 127 GLU A C 1
ATOM 1035 O O . GLU A 1 127 ? 3.118 11.402 -28.978 1.00 82.94 127 GLU A O 1
ATOM 1040 N N . LYS A 1 128 ? 2.660 9.273 -29.532 1.00 84.44 128 LYS A N 1
ATOM 1041 C CA . LYS A 1 128 ? 1.272 9.246 -29.045 1.00 84.44 128 LYS A CA 1
ATOM 1042 C C . LYS A 1 128 ? 1.178 8.853 -27.567 1.00 84.44 128 LYS A C 1
ATOM 1044 O O . LYS A 1 128 ? 0.086 8.622 -27.053 1.00 84.44 128 LYS A O 1
ATOM 1049 N N . CYS A 1 129 ? 2.310 8.730 -26.872 1.00 86.50 129 CYS A N 1
ATOM 1050 C CA . CYS A 1 129 ? 2.316 8.354 -25.468 1.00 86.50 129 CYS A CA 1
ATOM 1051 C C . CYS A 1 129 ? 1.928 9.534 -24.575 1.00 86.50 129 CYS A C 1
ATOM 1053 O O . CYS A 1 129 ? 2.659 10.516 -24.485 1.00 86.50 129 CYS A O 1
ATOM 1055 N N . PHE A 1 130 ? 0.849 9.383 -23.807 1.00 83.81 130 PHE A N 1
ATOM 1056 C CA . PHE A 1 130 ? 0.429 10.370 -22.807 1.00 83.81 130 PHE A CA 1
ATOM 1057 C C . PHE A 1 130 ? 1.466 10.597 -21.691 1.00 83.81 130 PHE A C 1
ATOM 1059 O O . PHE A 1 130 ? 1.554 11.681 -21.129 1.00 83.81 130 PHE A O 1
ATOM 1066 N N . LYS A 1 131 ? 2.287 9.582 -21.378 1.00 83.94 131 LYS A N 1
ATOM 1067 C CA . LYS A 1 131 ? 3.353 9.679 -20.363 1.00 83.94 131 LYS A CA 1
ATOM 1068 C C . LYS A 1 131 ? 4.661 10.261 -20.910 1.00 83.94 131 LYS A C 1
ATOM 1070 O O . LYS A 1 131 ? 5.633 10.365 -20.163 1.00 83.94 131 LYS A O 1
ATOM 1075 N N . ARG A 1 132 ? 4.726 10.594 -22.204 1.00 82.62 132 ARG A N 1
ATOM 1076 C CA . ARG A 1 132 ? 5.886 11.285 -22.765 1.00 82.62 132 ARG A CA 1
ATOM 1077 C C . ARG A 1 132 ? 5.863 12.727 -22.250 1.00 82.62 132 ARG A C 1
ATOM 1079 O O . ARG A 1 132 ? 4.847 13.396 -22.434 1.00 82.62 132 ARG A O 1
ATOM 1086 N N . PRO A 1 133 ? 6.951 13.225 -21.638 1.00 79.25 133 PRO A N 1
ATOM 1087 C CA . PRO A 1 133 ? 7.038 14.637 -21.312 1.00 79.25 133 PRO A CA 1
ATOM 1088 C C . PRO A 1 133 ? 6.927 15.414 -22.624 1.00 79.25 133 PRO A C 1
ATOM 1090 O O . PRO A 1 133 ? 7.749 15.244 -23.528 1.00 79.25 133 PRO A O 1
ATOM 1093 N N . GLN A 1 134 ? 5.866 16.207 -22.755 1.00 75.81 134 GLN A N 1
ATOM 1094 C CA . GLN A 1 134 ? 5.741 17.149 -23.853 1.00 75.81 134 GLN A CA 1
ATOM 1095 C C . GLN A 1 134 ? 6.894 18.134 -23.678 1.00 75.81 134 GLN A C 1
ATOM 1097 O O . GLN A 1 134 ? 6.912 18.911 -22.723 1.00 75.81 134 GLN A O 1
ATOM 1102 N N . ASN A 1 135 ? 7.897 18.065 -24.555 1.00 58.72 135 ASN A N 1
ATOM 1103 C CA . ASN A 1 135 ? 8.829 19.171 -24.708 1.00 58.72 135 ASN A CA 1
ATOM 1104 C C . ASN A 1 135 ? 7.995 20.329 -25.254 1.00 58.72 135 ASN A C 1
ATOM 1106 O O . ASN A 1 135 ? 7.867 20.476 -26.464 1.00 58.72 135 ASN A O 1
ATOM 1110 N N . ASN A 1 136 ? 7.382 21.116 -24.369 1.00 53.84 136 ASN A N 1
ATOM 1111 C CA . ASN A 1 136 ? 6.896 22.429 -24.747 1.00 53.84 136 ASN A CA 1
ATOM 1112 C C . ASN A 1 136 ? 8.131 23.206 -25.224 1.00 53.84 136 ASN A C 1
ATOM 1114 O O . ASN A 1 136 ? 9.036 23.427 -24.413 1.00 53.84 136 ASN A O 1
ATOM 1118 N N . PRO A 1 137 ? 8.201 23.656 -26.488 1.00 50.28 137 PRO A N 1
ATOM 1119 C CA . PRO A 1 137 ? 9.317 24.469 -26.974 1.00 50.28 137 PRO A CA 1
ATOM 1120 C C . PRO A 1 137 ? 9.387 25.871 -26.324 1.00 50.28 137 PRO A C 1
ATOM 1122 O O . PRO A 1 137 ? 10.123 26.728 -26.793 1.00 50.28 137 PRO A O 1
ATOM 1125 N N . GLY A 1 138 ? 8.660 26.123 -25.229 1.00 48.69 138 GLY A N 1
ATOM 1126 C CA . GLY A 1 138 ? 8.587 27.413 -24.539 1.00 48.69 138 GLY A CA 1
ATOM 1127 C C . GLY A 1 138 ? 9.559 27.612 -23.370 1.00 48.69 138 GLY A C 1
ATOM 1128 O O . GLY A 1 138 ? 9.463 28.628 -22.694 1.00 48.69 138 GLY A O 1
ATOM 1129 N N . SER A 1 139 ? 10.481 26.684 -23.085 1.00 51.06 139 SER A N 1
ATOM 1130 C CA . SER A 1 139 ? 11.481 26.876 -22.016 1.00 51.06 139 SER A CA 1
ATOM 1131 C C . SER A 1 139 ? 12.902 26.964 -22.570 1.00 51.06 139 SER A C 1
ATOM 1133 O O . SER A 1 139 ? 13.808 26.238 -22.166 1.00 51.06 139 SER A O 1
ATOM 1135 N N . SER A 1 140 ? 13.119 27.900 -23.494 1.00 47.31 140 SER A N 1
ATOM 1136 C CA . SER A 1 140 ? 14.445 28.479 -23.685 1.00 47.31 140 SER A CA 1
ATOM 1137 C C . SER A 1 140 ? 14.772 29.311 -22.442 1.00 47.31 140 SER A C 1
ATOM 1139 O O . SER A 1 140 ? 14.457 30.499 -22.368 1.00 47.31 140 SER A O 1
ATOM 1141 N N . ARG A 1 141 ? 15.412 28.701 -21.439 1.00 47.50 141 ARG A N 1
ATOM 1142 C CA . ARG A 1 141 ? 16.213 29.471 -20.482 1.00 47.50 141 ARG A CA 1
ATOM 1143 C C . ARG A 1 141 ? 17.397 30.043 -21.257 1.00 47.50 141 ARG A C 1
ATOM 1145 O O . ARG A 1 141 ? 18.452 29.426 -21.349 1.00 47.50 141 ARG A O 1
ATOM 1152 N N . GLY A 1 142 ? 17.164 31.197 -21.880 1.00 42.44 142 GLY A N 1
ATOM 1153 C CA . GLY A 1 142 ? 18.201 32.036 -22.450 1.00 42.44 142 GLY A CA 1
ATOM 1154 C C . GLY A 1 142 ? 19.166 32.417 -21.338 1.00 42.44 142 GLY A C 1
ATOM 1155 O O . GLY A 1 142 ? 18.815 33.155 -20.423 1.00 42.44 142 GLY A O 1
ATOM 1156 N N . PHE A 1 143 ? 20.370 31.866 -21.402 1.00 44.59 143 PHE A N 1
ATOM 1157 C CA . PHE A 1 143 ? 21.518 32.372 -20.669 1.00 44.59 143 PHE A CA 1
ATOM 1158 C C . PHE A 1 143 ? 21.886 33.734 -21.278 1.00 44.59 143 PHE A C 1
ATOM 1160 O O . PHE A 1 143 ? 22.237 33.775 -22.460 1.00 44.59 143 PHE A O 1
ATOM 1167 N N . PRO A 1 144 ? 21.838 34.858 -20.542 1.00 47.56 144 PRO A N 1
ATOM 1168 C CA . PRO A 1 144 ? 22.462 36.076 -21.025 1.00 47.56 144 PRO A CA 1
ATOM 1169 C C . PRO A 1 144 ? 23.983 35.886 -20.988 1.00 47.56 144 PRO A C 1
ATOM 1171 O O . PRO A 1 144 ? 24.611 35.842 -19.929 1.00 47.56 144 PRO A O 1
ATOM 1174 N N . SER A 1 145 ? 24.573 35.752 -22.174 1.00 49.62 145 SER A N 1
ATOM 1175 C CA . SER A 1 145 ? 26.016 35.798 -22.391 1.00 49.62 145 SER A CA 1
ATOM 1176 C C . SER A 1 145 ? 26.540 37.166 -21.943 1.00 49.62 145 SER A C 1
ATOM 1178 O O . SER A 1 145 ? 26.318 38.171 -22.622 1.00 49.62 145 SER A O 1
ATOM 1180 N N . LYS A 1 146 ? 27.231 37.225 -20.796 1.00 49.16 146 LYS A N 1
ATOM 1181 C CA . LYS A 1 146 ? 27.996 38.407 -20.376 1.00 49.16 146 LYS A CA 1
ATOM 1182 C C . LYS A 1 146 ? 29.085 38.667 -21.419 1.00 49.16 146 LYS A C 1
ATOM 1184 O O . LYS A 1 146 ? 30.064 37.931 -21.492 1.00 49.16 146 LYS A O 1
ATOM 1189 N N . LYS A 1 147 ? 28.903 39.698 -22.246 1.00 49.25 147 LYS A N 1
ATOM 1190 C CA . LYS A 1 147 ? 29.972 40.246 -23.085 1.00 49.25 147 LYS A CA 1
ATOM 1191 C C . LYS A 1 147 ? 30.937 41.005 -22.174 1.00 49.25 147 LYS A C 1
ATOM 1193 O O . LYS A 1 147 ? 30.536 41.978 -21.541 1.00 49.25 147 LYS A O 1
ATOM 1198 N N . GLY A 1 148 ? 32.182 40.541 -22.106 1.00 49.31 148 GLY A N 1
ATOM 1199 C CA . GLY A 1 148 ? 33.294 41.339 -21.604 1.00 49.31 148 GLY A CA 1
ATOM 1200 C C . GLY A 1 148 ? 33.515 42.540 -22.521 1.00 49.31 148 GLY A C 1
ATOM 1201 O O . GLY A 1 148 ? 33.472 42.406 -23.745 1.00 49.31 148 GLY A O 1
ATOM 1202 N N . LYS A 1 149 ? 33.716 43.712 -21.924 1.00 49.53 149 LYS A N 1
ATOM 1203 C CA . LYS A 1 149 ? 34.328 44.865 -22.579 1.00 49.53 149 LYS A CA 1
ATOM 1204 C C . LYS A 1 149 ? 35.667 45.110 -21.890 1.00 49.53 149 LYS A C 1
ATOM 1206 O O . LYS A 1 149 ? 35.731 45.045 -20.663 1.00 49.53 149 LYS A O 1
ATOM 1211 N N . ALA A 1 150 ? 36.678 45.267 -22.738 1.00 51.88 150 ALA A N 1
ATOM 1212 C CA . ALA A 1 150 ? 38.044 45.656 -22.425 1.00 51.88 150 ALA A CA 1
ATOM 1213 C C . ALA A 1 150 ? 38.111 47.071 -21.841 1.00 51.88 150 ALA A C 1
ATOM 1215 O O . ALA A 1 150 ? 37.164 47.851 -22.111 1.00 51.88 150 ALA A O 1
#

Radius of gyration: 28.84 Å; chains: 1; bounding box: 54×96×52 Å

Foldseek 3Di:
DVVVLVPDDVVLVVVVVVDPDDDPDPVVVVVVSVVVVVVVVVVVVVVVVPPPPPPPDDDDDDDDDDDDDDDDDDDDDDDDPDPDPPPDDCDPLVVQADPVRAGDPVNQVVCVVVCAARQPRHNDDVVPDPRPPPVPVPPPPDDPDDDDDD

Organism: NCBI:txid1389203

Secondary structure (DSSP, 8-state):
-HHHHHTS-HHHHHHHHS-SS---SHHHHHHHHHHHHHHHHHHHHHHHH-------------------------------------------GGGSB-TTSSBPHHHHHHHHHTT--TTT--SS-GGG-TTS----TT------------

pLDDT: mean 71.58, std 20.72, range [37.59, 96.06]